Protein AF-A0A2V9YV88-F1 (afdb_monomer_lite)

Sequence (167 aa):
MDWVEYAWEESGPSLATRAGRETFAQHVEKISSLPFVDVLYIRCDWRNVQSRPRQLDLDPVWQLTLDAAKRKGLRVAFRIQLSNTSFQPEQVALPEFLRDRVPLVKIGKIPGKEPGEYREPRYDHPEFQKAFAELTDLLAARFEGAPLIEWMDLMQYGFWGEGHTSN

Radius of gyration: 16.4 Å; chains: 1; bounding box: 38×37×44 Å

Structure (mmCIF, N/CA/C/O backbone):
data_AF-A0A2V9YV88-F1
#
_entry.id   AF-A0A2V9YV88-F1
#
loop_
_atom_site.group_PDB
_atom_site.id
_atom_site.type_symbol
_atom_site.label_atom_id
_atom_site.label_alt_id
_atom_site.label_comp_id
_atom_site.label_asym_id
_atom_site.label_entity_id
_atom_site.label_seq_id
_atom_site.pdbx_PDB_ins_code
_atom_site.Cartn_x
_atom_site.Cartn_y
_atom_site.Cartn_z
_atom_site.occupancy
_atom_site.B_iso_or_equiv
_atom_site.auth_seq_id
_atom_site.auth_comp_id
_atom_site.auth_asym_id
_atom_site.auth_atom_id
_atom_site.pdbx_PDB_model_num
ATOM 1 N N . MET A 1 1 ? -23.404 4.544 4.747 1.00 69.12 1 MET A N 1
ATOM 2 C CA . MET A 1 1 ? -22.362 5.315 4.047 1.00 69.12 1 MET A CA 1
ATOM 3 C C . MET A 1 1 ? -21.246 5.374 5.043 1.00 69.12 1 MET A C 1
A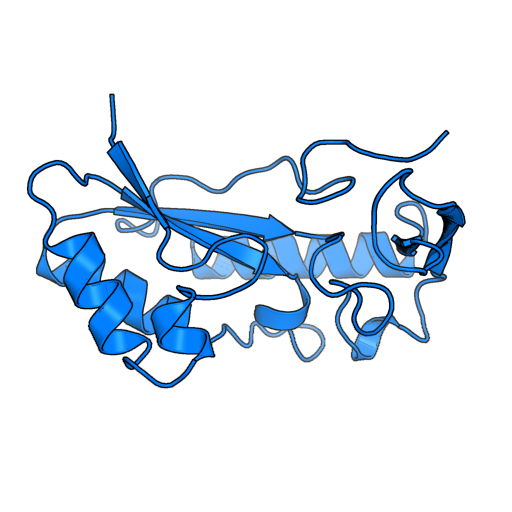TOM 5 O O . MET A 1 1 ? -21.461 5.975 6.087 1.00 69.12 1 MET A O 1
ATOM 9 N N . ASP A 1 2 ? -20.165 4.668 4.754 1.00 85.19 2 ASP A N 1
ATOM 10 C CA . ASP A 1 2 ? -19.067 4.515 5.697 1.00 85.19 2 ASP A CA 1
ATOM 11 C C . ASP A 1 2 ? -18.086 5.661 5.487 1.00 85.19 2 ASP A C 1
ATOM 13 O O . ASP A 1 2 ? -17.781 6.028 4.346 1.00 85.19 2 ASP A O 1
ATOM 17 N N . TRP A 1 3 ? -17.606 6.243 6.577 1.00 94.12 3 TRP A N 1
ATOM 18 C CA . TRP A 1 3 ? -16.573 7.266 6.522 1.00 94.12 3 TRP A CA 1
ATOM 19 C C . TRP A 1 3 ? -15.197 6.624 6.625 1.00 94.12 3 TRP A C 1
ATOM 21 O O . TRP A 1 3 ? -14.896 5.864 7.552 1.00 94.12 3 TRP A O 1
ATOM 31 N N . VAL A 1 4 ? -14.358 6.963 5.652 1.00 96.62 4 VAL A N 1
ATOM 32 C CA . VAL A 1 4 ? -13.042 6.364 5.456 1.00 96.62 4 VAL A CA 1
ATOM 33 C C . VAL A 1 4 ? -11.959 7.359 5.842 1.00 96.62 4 VAL A C 1
ATOM 35 O O . VAL A 1 4 ? -11.927 8.464 5.307 1.00 96.62 4 VAL A O 1
ATOM 38 N N . GLU A 1 5 ? -11.036 6.943 6.708 1.00 96.38 5 GLU A N 1
ATOM 39 C CA . GLU A 1 5 ? -9.854 7.734 7.062 1.00 96.38 5 GLU A CA 1
ATOM 40 C C . GLU A 1 5 ? -8.553 6.990 6.785 1.00 96.38 5 GLU A C 1
ATOM 42 O O . GLU A 1 5 ? -8.437 5.778 6.970 1.00 96.38 5 GLU A O 1
ATOM 47 N N . TYR A 1 6 ? -7.540 7.736 6.350 1.00 95.38 6 TYR A N 1
ATOM 48 C CA . TYR A 1 6 ? -6.289 7.167 5.857 1.00 95.38 6 TYR A CA 1
ATOM 49 C C . TYR A 1 6 ? -5.287 6.939 6.991 1.00 95.38 6 TYR A C 1
ATOM 51 O O . TYR A 1 6 ? -4.660 7.872 7.507 1.00 95.38 6 TYR A O 1
ATOM 59 N N . ALA A 1 7 ? -5.058 5.668 7.323 1.00 95.69 7 ALA A N 1
ATOM 60 C CA . ALA A 1 7 ? -3.900 5.259 8.117 1.00 95.69 7 ALA A CA 1
ATOM 61 C C . ALA A 1 7 ? -2.597 5.463 7.336 1.00 95.69 7 ALA A C 1
ATOM 63 O O . ALA A 1 7 ? -1.570 5.824 7.914 1.00 95.69 7 ALA A O 1
ATOM 64 N N . TRP A 1 8 ? -2.667 5.286 6.016 1.00 95.25 8 TRP A N 1
ATOM 65 C CA . TRP A 1 8 ? -1.583 5.517 5.071 1.00 95.25 8 TRP A CA 1
ATOM 66 C C . TRP A 1 8 ? -2.178 5.901 3.711 1.00 95.25 8 TRP A C 1
ATOM 68 O O . TRP A 1 8 ? -3.027 5.178 3.191 1.00 95.25 8 TRP A O 1
ATOM 78 N N . GLU A 1 9 ? -1.733 7.017 3.133 1.00 92.38 9 GLU A N 1
ATOM 79 C CA . GLU A 1 9 ? -2.172 7.504 1.815 1.00 92.38 9 GLU A CA 1
ATOM 80 C C . GLU A 1 9 ? -1.088 7.315 0.735 1.00 92.38 9 GLU A C 1
ATOM 82 O O . GLU A 1 9 ? 0.011 6.858 1.032 1.00 92.38 9 GLU A O 1
ATOM 87 N N . GLU A 1 10 ? -1.368 7.653 -0.527 1.00 86.94 10 GLU A N 1
ATOM 88 C CA . GLU A 1 10 ? -0.459 7.394 -1.657 1.00 86.94 10 GLU A CA 1
ATOM 89 C C . GLU A 1 10 ? 0.998 7.837 -1.449 1.00 86.94 10 GLU A C 1
ATOM 91 O O . GLU A 1 10 ? 1.906 7.220 -1.995 1.00 86.94 10 GLU A O 1
ATOM 96 N N . SER A 1 11 ? 1.248 8.876 -0.655 1.00 88.00 11 SER A N 1
ATOM 97 C CA . SER A 1 11 ? 2.594 9.398 -0.413 1.00 88.00 11 SER A CA 1
ATOM 98 C C . SER A 1 11 ? 3.188 8.970 0.932 1.00 88.00 11 SER A C 1
ATOM 100 O O . SER A 1 11 ? 4.258 9.460 1.303 1.00 88.00 11 SER A O 1
ATOM 102 N N . GLY A 1 12 ? 2.535 8.073 1.680 1.00 89.00 12 GLY A N 1
ATOM 103 C CA . GLY A 1 12 ? 3.009 7.613 2.986 1.00 89.00 12 GLY A CA 1
ATOM 104 C C . GLY A 1 12 ? 2.051 7.884 4.155 1.00 89.00 12 GLY A C 1
ATOM 105 O O . GLY A 1 12 ? 0.882 8.219 3.957 1.00 89.00 12 GLY A O 1
ATOM 106 N N . PRO A 1 13 ? 2.554 7.825 5.404 1.00 85.94 13 PRO A N 1
ATOM 107 C CA . PRO A 1 13 ? 1.808 8.245 6.599 1.00 85.94 13 PRO A CA 1
ATOM 108 C C . PRO A 1 13 ? 1.560 9.761 6.600 1.00 85.94 13 PRO A C 1
ATOM 110 O O . PRO A 1 13 ? 2.015 10.458 5.698 1.00 85.94 13 PRO A O 1
ATOM 113 N N . SER A 1 14 ? 0.918 10.315 7.628 1.00 88.94 14 SER A N 1
ATOM 114 C CA . SER A 1 14 ? 0.665 11.762 7.729 1.00 88.94 14 SER A CA 1
ATOM 115 C C . SER A 1 14 ? 1.929 12.626 7.541 1.00 88.94 14 SER A C 1
ATOM 117 O O . SER A 1 14 ? 3.053 12.221 7.858 1.00 88.94 14 SER A O 1
ATOM 119 N N . LEU A 1 15 ? 1.757 13.874 7.084 1.00 89.94 15 LEU A N 1
ATOM 120 C CA . LEU A 1 15 ? 2.859 14.846 7.000 1.00 89.94 15 LEU A CA 1
ATOM 121 C C . LEU A 1 15 ? 3.525 15.103 8.362 1.00 89.94 15 LEU A C 1
ATOM 123 O O . LEU A 1 15 ? 4.705 15.449 8.421 1.00 89.94 15 LEU A O 1
ATOM 127 N N . ALA A 1 16 ? 2.785 14.966 9.465 1.00 90.44 16 ALA A N 1
ATOM 128 C CA . ALA A 1 16 ? 3.352 15.086 10.802 1.00 90.44 16 ALA A CA 1
ATOM 129 C C . ALA A 1 16 ? 4.241 13.880 11.127 1.00 90.44 16 ALA A C 1
ATOM 131 O O . ALA A 1 16 ? 5.350 14.077 11.623 1.00 90.44 16 ALA A O 1
ATOM 132 N N . THR A 1 17 ? 3.819 12.669 10.755 1.00 90.69 17 THR A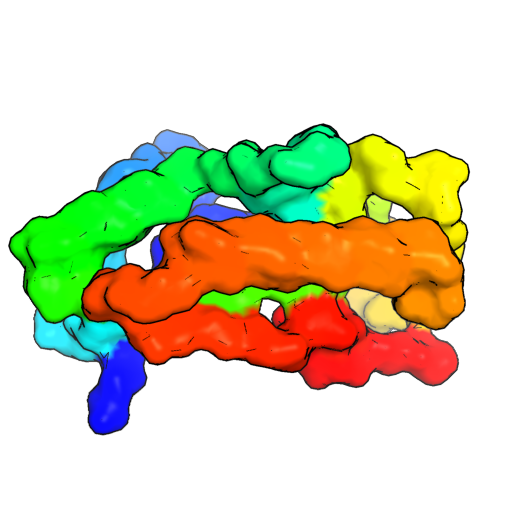 N 1
ATOM 133 C CA . THR A 1 17 ? 4.630 11.458 10.897 1.00 90.69 17 THR A CA 1
ATOM 134 C C . THR A 1 17 ? 5.908 11.522 10.065 1.00 90.69 17 THR A C 1
ATOM 136 O O . THR A 1 17 ? 6.990 11.262 10.582 1.00 90.69 17 THR A O 1
ATOM 139 N N . ARG A 1 18 ? 5.823 11.954 8.799 1.00 88.56 18 ARG A N 1
ATOM 140 C CA . ARG A 1 18 ? 7.009 12.112 7.929 1.00 88.56 18 ARG A CA 1
ATOM 141 C C . ARG A 1 18 ? 7.990 13.158 8.446 1.00 88.56 18 ARG A C 1
ATOM 143 O O . ARG A 1 18 ? 9.193 13.001 8.288 1.00 88.56 18 ARG A O 1
ATOM 150 N N . ALA A 1 19 ? 7.478 14.212 9.076 1.00 92.75 19 ALA A N 1
ATOM 151 C CA . ALA A 1 19 ? 8.289 15.248 9.708 1.00 92.75 19 ALA A CA 1
ATOM 152 C C . ALA A 1 19 ? 8.815 14.850 11.103 1.00 92.75 19 ALA A C 1
ATOM 154 O O . ALA A 1 19 ? 9.398 15.692 11.782 1.00 92.75 19 ALA A O 1
ATOM 155 N N . GLY A 1 20 ? 8.561 13.621 11.573 1.00 91.75 20 GLY A N 1
ATOM 156 C CA . GLY A 1 20 ? 8.961 13.155 12.906 1.00 91.75 20 GLY A CA 1
ATOM 157 C C . GLY A 1 20 ? 8.248 13.861 14.065 1.00 91.75 20 GLY A C 1
ATOM 158 O O . GLY A 1 20 ? 8.694 13.770 15.205 1.00 91.75 20 GLY A O 1
ATOM 159 N N . ARG A 1 21 ? 7.152 14.580 13.791 1.00 95.19 21 ARG A N 1
ATOM 160 C CA . ARG A 1 21 ? 6.368 15.310 14.803 1.00 95.19 21 ARG A CA 1
ATOM 161 C C . ARG A 1 21 ? 5.415 14.404 15.579 1.00 95.19 21 ARG A C 1
ATOM 163 O O . ARG A 1 21 ? 5.000 14.765 16.674 1.00 95.19 21 ARG A O 1
ATOM 170 N N . GLU A 1 22 ? 5.076 13.249 15.018 1.00 94.50 22 GLU A N 1
ATOM 171 C CA . GLU A 1 22 ? 4.337 12.181 15.689 1.00 94.50 2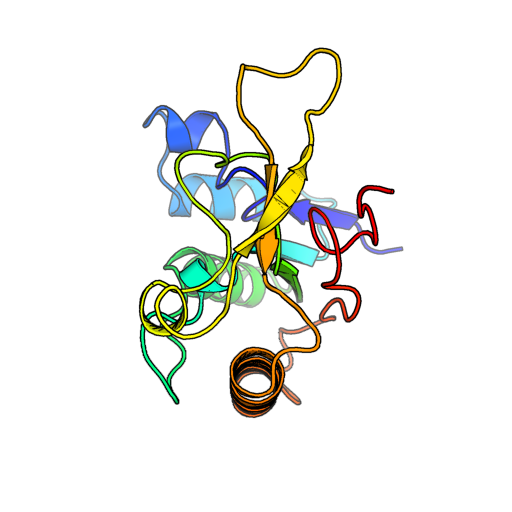2 GLU A CA 1
ATOM 172 C C . GLU A 1 22 ? 4.811 10.816 15.179 1.00 94.50 22 GLU A C 1
ATOM 174 O O . GLU A 1 22 ? 5.384 10.703 14.095 1.00 94.50 22 GLU A O 1
ATOM 179 N N . THR A 1 23 ? 4.573 9.764 15.952 1.00 94.31 23 THR A N 1
ATOM 180 C CA . THR A 1 23 ? 4.825 8.389 15.515 1.00 94.31 23 THR A CA 1
ATOM 181 C C . THR A 1 23 ? 3.671 7.871 14.657 1.00 94.31 23 THR A C 1
ATOM 183 O O . THR A 1 23 ? 2.550 8.377 14.713 1.00 94.31 23 THR A O 1
ATOM 186 N N . PHE A 1 24 ? 3.912 6.797 13.903 1.00 91.81 24 PHE A N 1
ATOM 187 C CA . PHE A 1 24 ? 2.853 6.078 13.183 1.00 91.81 24 PHE A CA 1
ATOM 188 C C . PHE A 1 24 ? 1.714 5.636 14.104 1.00 91.81 24 PHE A C 1
ATOM 190 O O . PHE A 1 24 ? 0.543 5.796 13.771 1.00 91.81 24 PHE A O 1
ATOM 197 N N . ALA A 1 25 ? 2.058 5.104 15.280 1.00 95.00 25 ALA A N 1
ATOM 198 C CA . ALA A 1 25 ? 1.072 4.655 16.253 1.00 95.00 25 ALA A CA 1
ATOM 199 C C . ALA A 1 25 ? 0.194 5.818 16.741 1.00 95.00 25 ALA A C 1
ATOM 201 O O . ALA A 1 25 ? -1.016 5.653 16.861 1.00 95.00 25 ALA A O 1
ATOM 202 N N . GLN A 1 26 ? 0.783 7.000 16.964 1.00 96.06 26 GLN A N 1
ATOM 203 C CA . GLN A 1 26 ? 0.036 8.205 17.337 1.00 96.06 26 GLN A CA 1
ATOM 204 C C . GLN A 1 26 ? -0.915 8.659 16.224 1.00 96.06 26 GLN A C 1
ATOM 206 O O . GLN A 1 26 ? -2.072 8.958 16.517 1.00 96.06 26 GLN A O 1
ATOM 211 N N . HIS A 1 27 ? -0.466 8.659 14.963 1.00 95.56 27 HIS A N 1
ATOM 212 C CA . HIS A 1 27 ? -1.322 8.992 13.818 1.00 95.56 27 HIS A CA 1
ATOM 213 C C . HIS A 1 27 ? -2.523 8.045 13.717 1.00 95.56 27 HIS A C 1
ATOM 215 O O . HIS A 1 27 ? -3.667 8.496 13.716 1.00 95.56 27 HIS A O 1
ATOM 221 N N . VAL A 1 28 ? -2.273 6.730 13.711 1.00 96.94 28 VAL A N 1
ATOM 222 C CA . VAL A 1 28 ? -3.326 5.703 13.621 1.00 96.94 28 VAL A CA 1
ATOM 223 C C . VAL A 1 28 ? -4.307 5.810 14.791 1.00 96.94 28 VAL A C 1
ATOM 225 O O . VAL A 1 28 ? -5.522 5.730 14.603 1.00 96.94 28 VAL A O 1
ATOM 228 N N . GLU A 1 29 ? -3.810 6.031 16.008 1.00 96.69 29 GLU A N 1
ATOM 229 C CA . GLU A 1 29 ? -4.657 6.203 17.189 1.00 96.69 29 GLU A CA 1
ATOM 230 C C . GLU A 1 29 ? -5.527 7.466 17.080 1.00 96.69 29 GLU A C 1
ATOM 232 O O . GLU A 1 29 ? -6.712 7.426 17.416 1.00 96.69 29 GLU A O 1
ATOM 237 N N . LYS A 1 30 ? -4.983 8.567 16.550 1.00 95.81 30 LYS A N 1
ATOM 238 C CA . LYS A 1 30 ? -5.708 9.825 16.351 1.00 95.81 30 LYS A CA 1
ATOM 239 C C . LYS A 1 30 ? -6.844 9.676 15.343 1.00 95.81 30 LYS A C 1
ATOM 241 O O . LYS A 1 30 ? -7.978 10.005 15.683 1.00 95.81 30 LYS A O 1
ATOM 246 N N . ILE A 1 31 ? -6.567 9.169 14.140 1.00 95.88 31 ILE A N 1
ATOM 247 C CA . ILE A 1 31 ? -7.598 9.028 13.095 1.00 95.88 31 ILE A CA 1
ATOM 248 C C . ILE A 1 31 ? -8.683 8.029 13.502 1.00 95.88 31 ILE A C 1
ATOM 250 O O . ILE A 1 31 ? -9.862 8.282 13.301 1.00 95.88 31 ILE A O 1
ATOM 254 N N . SER A 1 32 ? -8.308 6.938 14.172 1.00 96.88 32 SER A N 1
ATOM 255 C CA . SER A 1 32 ? -9.268 5.931 14.630 1.00 96.88 32 SER A CA 1
ATOM 256 C C . SER A 1 32 ? -10.099 6.394 15.828 1.00 96.88 32 SER A C 1
ATOM 258 O O . SER A 1 32 ? -11.042 5.717 16.211 1.00 96.88 32 SER A O 1
ATOM 260 N N . SER A 1 33 ? -9.747 7.520 16.461 1.00 97.00 33 SER A N 1
ATOM 261 C CA . SER A 1 33 ? -10.536 8.135 17.542 1.00 97.00 33 SER A CA 1
ATOM 262 C C . SER A 1 33 ? -11.559 9.151 17.039 1.00 97.00 33 SER A C 1
ATOM 264 O O . SER A 1 33 ? -12.303 9.709 17.845 1.00 97.00 33 SER A O 1
ATOM 266 N N . LEU A 1 34 ? -11.569 9.451 15.739 1.00 96.25 34 LEU A N 1
ATOM 267 C CA . LEU A 1 34 ? -12.522 10.394 15.173 1.00 96.25 34 LEU A CA 1
ATOM 268 C C . LEU A 1 34 ? -13.934 9.786 15.242 1.00 96.25 34 LEU A C 1
ATOM 270 O O . LEU A 1 34 ? -14.129 8.653 14.809 1.00 96.25 34 LEU A O 1
ATOM 274 N N . PRO A 1 35 ? -14.932 10.521 15.766 1.00 95.69 35 PRO A N 1
ATOM 275 C CA . PRO A 1 35 ? -16.242 9.960 16.113 1.00 95.69 35 PRO A CA 1
ATOM 276 C C . PRO A 1 35 ? -17.100 9.587 14.901 1.00 95.69 35 PRO A C 1
ATOM 278 O O . PRO A 1 35 ? -18.176 9.025 15.069 1.00 95.69 35 PRO A O 1
ATOM 281 N N . PHE A 1 36 ? -16.659 9.960 13.704 1.00 94.31 36 PHE A N 1
ATOM 282 C CA . PHE A 1 36 ? -17.361 9.699 12.459 1.00 94.31 36 PHE A CA 1
ATOM 283 C C . PHE A 1 36 ? -16.722 8.581 11.643 1.00 94.31 36 PHE A C 1
ATOM 285 O O . PHE A 1 36 ? -17.303 8.238 10.635 1.00 94.31 36 PHE A O 1
ATOM 292 N N . VAL A 1 37 ? -15.559 8.043 12.025 1.00 97.06 37 VAL A N 1
ATOM 293 C CA . VAL A 1 37 ? -14.835 7.051 11.215 1.00 97.06 37 VAL A CA 1
ATOM 294 C C . VAL A 1 37 ? -15.415 5.666 11.411 1.00 97.06 37 VAL A C 1
ATOM 296 O O . VAL A 1 37 ? -15.546 5.217 12.545 1.00 97.06 37 VAL A O 1
ATOM 299 N N . ASP A 1 38 ? -15.648 4.970 10.302 1.00 97.19 38 ASP A N 1
ATOM 300 C CA . ASP A 1 38 ? -16.097 3.577 10.283 1.00 97.19 38 ASP A CA 1
ATOM 301 C C . ASP A 1 38 ? -14.984 2.640 9.778 1.00 97.19 38 ASP A C 1
ATOM 303 O O . ASP A 1 38 ? -14.831 1.509 10.255 1.00 97.19 38 ASP A O 1
ATOM 307 N N . VAL A 1 39 ? -14.167 3.122 8.829 1.00 98.31 39 VAL A N 1
ATOM 308 C CA . VAL A 1 39 ? -13.142 2.323 8.144 1.00 98.31 39 VAL A CA 1
ATOM 309 C C . VAL A 1 39 ? -11.796 3.042 8.111 1.00 98.31 39 VAL A C 1
ATOM 311 O O . VAL A 1 39 ? -11.683 4.191 7.687 1.00 98.31 39 VAL A O 1
ATOM 314 N N . LEU A 1 40 ? -10.746 2.329 8.515 1.00 98.31 40 LEU A N 1
ATOM 315 C CA . LEU A 1 40 ? -9.362 2.756 8.340 1.00 98.31 40 LEU A CA 1
ATOM 316 C C . LEU A 1 40 ? -8.821 2.215 7.020 1.00 98.31 40 LEU A C 1
ATOM 318 O O . LEU A 1 40 ? -8.905 1.017 6.753 1.00 98.31 40 LEU A O 1
ATOM 322 N N . TYR A 1 41 ? -8.232 3.084 6.209 1.00 97.75 41 TYR A N 1
ATOM 323 C CA . TYR A 1 41 ? -7.771 2.728 4.877 1.00 97.75 41 TYR A CA 1
ATOM 324 C C . TYR A 1 41 ? -6.252 2.824 4.736 1.00 97.75 41 TYR A C 1
ATOM 326 O O . TYR A 1 41 ? -5.621 3.792 5.175 1.00 97.75 41 TYR A O 1
ATOM 334 N N . ILE A 1 42 ? -5.668 1.790 4.129 1.00 97.25 42 ILE A N 1
ATOM 335 C CA . ILE A 1 42 ? -4.242 1.705 3.804 1.00 97.25 42 ILE A CA 1
ATOM 336 C C . ILE A 1 42 ? -4.094 1.683 2.285 1.00 97.25 42 ILE A C 1
ATOM 338 O O . ILE A 1 42 ? -4.537 0.746 1.623 1.00 97.25 42 ILE A O 1
ATOM 342 N N . ARG A 1 43 ? -3.405 2.678 1.732 1.00 95.00 43 ARG A N 1
ATOM 343 C CA . ARG A 1 43 ? -3.001 2.696 0.325 1.00 95.00 43 ARG A CA 1
ATOM 344 C C . ARG A 1 43 ? -1.490 2.765 0.228 1.00 95.00 43 ARG A C 1
ATOM 346 O O . ARG A 1 43 ? -0.915 3.803 0.522 1.00 95.00 43 ARG A O 1
ATOM 353 N N . CYS A 1 44 ? -0.857 1.667 -0.161 1.00 94.50 44 CYS A N 1
ATOM 354 C CA . CYS A 1 44 ? 0.598 1.573 -0.210 1.00 94.50 44 CYS A CA 1
ATOM 355 C C . CYS A 1 44 ? 1.088 0.880 -1.480 1.00 94.50 44 CYS A C 1
ATOM 357 O O . CYS A 1 44 ? 0.324 0.228 -2.191 1.00 94.50 44 CYS A O 1
ATOM 359 N N . ASP A 1 45 ? 2.378 1.021 -1.766 1.00 95.94 45 ASP A N 1
ATOM 360 C CA . ASP A 1 45 ? 2.995 0.400 -2.930 1.00 95.94 45 ASP A CA 1
ATOM 361 C C . ASP A 1 45 ? 3.207 -1.105 -2.706 1.00 95.94 45 ASP A C 1
ATOM 363 O O . ASP A 1 45 ? 3.424 -1.560 -1.583 1.00 95.94 45 ASP A O 1
ATOM 367 N N . TRP A 1 46 ? 3.261 -1.887 -3.786 1.00 96.56 46 TRP A N 1
ATOM 368 C CA . TRP A 1 46 ? 3.573 -3.324 -3.725 1.00 96.56 46 TRP A CA 1
ATOM 369 C C . TRP A 1 46 ? 4.865 -3.629 -2.937 1.00 96.56 46 TRP A C 1
ATOM 371 O O . TRP A 1 46 ? 4.895 -4.498 -2.064 1.00 96.56 46 TRP A O 1
ATOM 381 N N . ARG A 1 47 ? 5.929 -2.851 -3.130 1.00 96.06 47 ARG A N 1
ATOM 382 C CA . ARG A 1 47 ? 7.171 -2.953 -2.336 1.00 96.06 47 ARG A CA 1
ATOM 383 C C . ARG A 1 47 ? 7.001 -2.802 -0.817 1.00 96.06 47 ARG A C 1
ATOM 385 O O . ARG A 1 47 ? 7.906 -3.195 -0.091 1.00 96.06 47 ARG A O 1
ATOM 392 N N . ASN A 1 48 ? 5.901 -2.217 -0.333 1.00 96.44 48 ASN A N 1
ATOM 393 C CA . ASN A 1 48 ? 5.613 -2.076 1.099 1.00 96.44 48 ASN A CA 1
ATOM 394 C C . ASN A 1 48 ? 4.942 -3.320 1.700 1.00 96.44 48 ASN A C 1
ATOM 396 O O . ASN A 1 48 ? 4.722 -3.366 2.909 1.00 96.44 48 ASN A O 1
ATOM 400 N N . VAL A 1 49 ? 4.575 -4.301 0.870 1.00 97.25 49 VAL A N 1
ATOM 401 C CA . VAL A 1 49 ? 3.892 -5.524 1.315 1.00 97.25 49 VAL A CA 1
ATOM 402 C C . VAL A 1 49 ? 4.612 -6.808 0.925 1.00 97.25 49 VAL A C 1
ATOM 404 O O . VAL A 1 49 ? 4.282 -7.865 1.456 1.00 97.25 49 VAL A O 1
ATOM 407 N N . GLN A 1 50 ? 5.594 -6.743 0.025 1.00 97.75 50 GLN A N 1
ATOM 408 C CA . GLN A 1 50 ? 6.344 -7.911 -0.429 1.00 97.75 50 GLN A CA 1
ATOM 409 C C . GLN A 1 50 ? 7.801 -7.537 -0.731 1.00 97.75 50 GLN A C 1
ATOM 411 O O . GLN A 1 50 ? 8.088 -6.926 -1.761 1.00 97.75 50 GLN A O 1
ATOM 416 N N . SER A 1 51 ? 8.737 -7.924 0.144 1.00 96.25 51 SER A N 1
ATOM 417 C CA . SER A 1 51 ? 10.173 -7.657 -0.062 1.00 96.25 51 SER A CA 1
ATOM 418 C C . SER A 1 51 ? 10.898 -8.795 -0.789 1.00 96.25 51 SER A C 1
ATOM 420 O O . SER A 1 51 ? 11.960 -8.590 -1.378 1.00 96.25 51 SER A O 1
ATOM 422 N N . ARG A 1 52 ? 10.303 -9.994 -0.788 1.00 96.56 52 ARG A N 1
ATOM 423 C CA . ARG A 1 52 ? 10.850 -11.218 -1.385 1.00 96.56 52 ARG A CA 1
ATOM 424 C C . ARG A 1 52 ? 9.748 -12.103 -1.984 1.00 96.56 52 ARG A C 1
ATOM 426 O O . ARG A 1 52 ? 8.596 -12.019 -1.556 1.00 96.56 52 ARG A O 1
ATOM 433 N N . PRO A 1 53 ? 10.087 -12.990 -2.939 1.00 96.75 53 PRO A N 1
ATOM 434 C CA . PRO A 1 53 ? 9.116 -13.909 -3.524 1.00 96.75 53 PRO A CA 1
ATOM 435 C C . PRO A 1 53 ? 8.430 -14.789 -2.473 1.00 96.75 53 PRO A C 1
ATOM 437 O O . PRO A 1 53 ? 9.079 -15.267 -1.539 1.00 96.75 53 PRO A O 1
ATOM 440 N N . ARG A 1 54 ? 7.147 -15.085 -2.698 1.00 97.06 54 ARG A N 1
ATOM 441 C CA . ARG A 1 54 ? 6.296 -16.031 -1.953 1.00 97.06 54 ARG A CA 1
ATOM 442 C C . ARG A 1 54 ? 6.001 -15.669 -0.497 1.00 97.06 54 ARG A C 1
ATOM 444 O O . ARG A 1 54 ? 5.522 -16.522 0.248 1.00 97.06 54 ARG A O 1
ATOM 451 N N . GLN A 1 55 ? 6.283 -14.442 -0.069 1.00 96.81 55 GLN A N 1
ATOM 452 C CA . GLN A 1 55 ? 6.052 -14.028 1.311 1.00 96.81 55 GLN A CA 1
ATOM 453 C C . GLN A 1 55 ? 5.623 -12.569 1.409 1.00 96.81 55 GLN A C 1
ATOM 455 O O . GLN A 1 55 ? 6.304 -11.695 0.885 1.00 96.81 55 GLN A O 1
ATOM 460 N N . LEU A 1 56 ? 4.532 -12.310 2.138 1.00 98.12 56 LEU A N 1
ATOM 461 C CA . LEU A 1 56 ? 4.202 -10.951 2.556 1.00 98.12 56 LEU A CA 1
ATOM 462 C C . LEU A 1 56 ? 5.156 -10.500 3.661 1.00 98.12 56 LEU A C 1
ATOM 464 O O . LEU A 1 56 ? 5.343 -11.200 4.657 1.00 98.12 56 LEU A O 1
ATOM 468 N N . ASP A 1 57 ? 5.680 -9.296 3.502 1.00 97.12 57 ASP A N 1
ATOM 469 C CA . ASP A 1 57 ? 6.408 -8.552 4.519 1.00 97.12 57 ASP A CA 1
ATOM 470 C C . ASP A 1 57 ? 5.688 -7.201 4.653 1.00 97.12 57 ASP A C 1
ATOM 472 O O . ASP A 1 57 ? 6.056 -6.212 4.023 1.00 97.12 57 ASP A O 1
ATOM 476 N N . LEU A 1 58 ? 4.572 -7.206 5.389 1.00 97.00 58 LEU A N 1
ATOM 477 C CA . LEU A 1 58 ? 3.699 -6.041 5.529 1.00 97.00 58 LEU A CA 1
ATOM 478 C C . LEU A 1 58 ? 4.378 -4.950 6.358 1.00 97.00 58 LEU A C 1
ATOM 480 O O . LEU A 1 58 ? 4.870 -5.219 7.456 1.00 97.00 58 LEU A O 1
ATOM 484 N N . ASP A 1 59 ? 4.336 -3.716 5.859 1.00 95.88 59 ASP A N 1
ATOM 485 C CA . ASP A 1 59 ? 4.766 -2.541 6.612 1.00 95.88 59 ASP A CA 1
ATOM 486 C C . ASP A 1 59 ? 4.100 -2.480 8.014 1.00 95.88 59 ASP A C 1
ATOM 488 O O . ASP A 1 59 ? 2.922 -2.841 8.153 1.00 95.88 59 ASP A O 1
ATOM 492 N N . PRO A 1 60 ? 4.805 -2.006 9.065 1.00 94.75 60 PRO A N 1
ATOM 493 C CA . PRO A 1 60 ? 4.255 -1.876 10.417 1.00 94.75 60 PRO A CA 1
ATOM 494 C C . PRO A 1 60 ? 2.882 -1.196 10.523 1.00 94.75 60 PRO A C 1
ATOM 496 O O . PRO A 1 60 ? 2.132 -1.498 11.458 1.00 94.75 60 PRO A O 1
ATOM 499 N N . VAL A 1 61 ? 2.513 -0.316 9.582 1.00 94.62 61 VAL A N 1
ATOM 500 C CA . VAL A 1 61 ? 1.187 0.317 9.566 1.00 94.62 61 VAL A CA 1
ATOM 501 C C . VAL A 1 61 ? 0.042 -0.694 9.559 1.00 94.62 61 VAL A C 1
ATOM 503 O O . VAL A 1 61 ? -0.998 -0.431 10.161 1.00 94.62 61 VAL A O 1
ATOM 506 N N . TRP A 1 62 ? 0.221 -1.862 8.938 1.00 97.12 62 TRP A N 1
ATOM 507 C CA . TRP A 1 62 ? -0.818 -2.885 8.838 1.00 97.12 62 TRP A CA 1
ATOM 508 C C . TRP A 1 62 ? -1.217 -3.406 10.211 1.00 97.12 62 TRP A C 1
ATOM 510 O O . TRP A 1 62 ? -2.398 -3.415 10.553 1.00 97.12 62 TRP A O 1
ATOM 520 N N . GLN A 1 63 ? -0.230 -3.786 11.025 1.00 97.19 63 GLN A N 1
ATOM 521 C CA . GLN A 1 63 ? -0.482 -4.292 12.370 1.00 97.19 63 GLN A CA 1
ATOM 522 C C . GLN A 1 63 ? -1.088 -3.200 13.259 1.00 97.19 63 GLN A C 1
ATOM 524 O O . GLN A 1 63 ? -2.098 -3.439 13.917 1.00 97.19 63 GLN A O 1
ATOM 529 N N . LEU A 1 64 ? -0.535 -1.981 13.212 1.00 97.56 64 LEU A N 1
ATOM 530 C CA . LEU A 1 64 ? -1.049 -0.840 13.977 1.00 97.56 64 LEU A CA 1
ATOM 531 C C . LEU A 1 64 ? -2.519 -0.543 13.651 1.00 97.56 64 LEU A C 1
ATOM 533 O O . LEU A 1 64 ? -3.322 -0.306 14.555 1.00 97.56 64 LEU A O 1
ATOM 537 N N . THR A 1 65 ? -2.870 -0.584 12.366 1.00 98.00 65 THR A N 1
ATOM 538 C CA . THR A 1 65 ? -4.221 -0.290 11.874 1.00 98.00 65 THR A CA 1
ATOM 539 C C . THR A 1 65 ? -5.201 -1.398 12.240 1.00 98.00 65 THR A C 1
ATOM 541 O O . THR A 1 65 ? -6.273 -1.105 12.765 1.00 98.00 65 THR A O 1
ATOM 544 N N . LEU A 1 66 ? -4.830 -2.668 12.040 1.00 98.25 66 LEU A N 1
ATOM 545 C CA . LEU A 1 66 ? -5.662 -3.815 12.416 1.00 98.25 66 LEU A CA 1
ATOM 546 C C . LEU A 1 66 ? -5.928 -3.851 13.926 1.00 98.25 66 LEU A C 1
ATOM 548 O O . LEU A 1 66 ? -7.058 -4.097 14.348 1.00 98.25 66 LEU A O 1
ATOM 552 N N . ASP A 1 67 ? -4.914 -3.559 14.743 1.00 98.19 67 ASP A N 1
ATOM 553 C CA . ASP A 1 67 ? -5.066 -3.519 16.196 1.00 98.19 67 ASP A CA 1
ATOM 554 C C . ASP A 1 67 ? -5.959 -2.359 16.644 1.00 98.19 67 ASP A C 1
ATOM 556 O O . ASP A 1 67 ? -6.800 -2.541 17.527 1.00 98.19 67 ASP A O 1
ATOM 560 N N . ALA A 1 68 ? -5.805 -1.171 16.051 1.00 98.00 68 ALA A N 1
ATOM 561 C CA . ALA A 1 68 ? -6.668 -0.028 16.339 1.00 98.00 68 ALA A CA 1
ATOM 562 C C . ALA A 1 68 ? -8.122 -0.304 15.935 1.00 98.00 68 ALA A C 1
ATOM 564 O O . ALA A 1 68 ? -9.029 -0.089 16.741 1.00 98.00 68 ALA A O 1
ATOM 565 N N . ALA A 1 69 ? -8.333 -0.856 14.737 1.00 98.19 69 ALA A N 1
ATOM 566 C CA . ALA A 1 69 ? -9.654 -1.219 14.246 1.00 98.19 69 ALA A CA 1
ATOM 567 C C . ALA A 1 69 ? -10.337 -2.230 15.173 1.00 98.19 69 ALA A C 1
ATOM 569 O O . ALA A 1 69 ? -11.450 -1.996 15.642 1.00 98.19 69 ALA A O 1
ATOM 570 N N . LYS A 1 70 ? -9.616 -3.289 15.562 1.00 98.19 70 LYS A N 1
ATOM 571 C CA . LYS A 1 70 ? -10.112 -4.290 16.510 1.00 98.19 70 LYS A CA 1
ATOM 572 C C . LYS A 1 70 ? -10.498 -3.688 17.862 1.00 98.19 70 LYS A C 1
ATOM 574 O O . LYS A 1 70 ? -11.547 -4.037 18.395 1.00 98.19 70 LYS A O 1
ATOM 579 N N . ARG A 1 71 ? -9.663 -2.812 18.437 1.00 97.75 71 ARG A N 1
ATOM 580 C CA . ARG A 1 71 ? -9.942 -2.186 19.744 1.00 97.75 71 ARG A CA 1
ATOM 581 C C . ARG A 1 71 ? -11.175 -1.286 19.716 1.00 97.75 71 ARG A C 1
ATOM 583 O O . ARG A 1 71 ? -11.840 -1.164 20.739 1.00 97.75 71 ARG A O 1
ATOM 590 N N . LYS A 1 72 ? -11.443 -0.642 18.580 1.00 97.31 72 LYS A N 1
ATOM 591 C CA . LYS A 1 72 ? -12.469 0.402 18.452 1.00 97.31 72 LYS A CA 1
ATOM 592 C C . LYS A 1 72 ? -13.723 -0.042 17.706 1.00 97.31 72 LYS A C 1
ATOM 594 O O . LYS A 1 72 ? -14.635 0.756 17.543 1.00 97.31 72 LYS A O 1
ATOM 599 N N . GLY A 1 73 ? -13.781 -1.304 17.282 1.00 97.06 73 GLY A N 1
ATOM 600 C CA . GLY A 1 73 ? -14.906 -1.825 16.506 1.00 97.06 73 GLY A CA 1
ATOM 601 C C . GLY A 1 73 ? -14.997 -1.233 15.098 1.00 97.06 73 GLY A C 1
ATOM 602 O O . GLY A 1 73 ? -16.084 -1.206 14.535 1.00 97.06 73 GLY A O 1
ATOM 603 N N . LEU A 1 74 ? -13.876 -0.761 14.546 1.00 98.12 74 LEU A N 1
ATOM 604 C CA . LEU A 1 74 ? -13.784 -0.281 13.166 1.00 98.12 74 LEU A CA 1
ATOM 605 C C . LEU A 1 74 ? -13.390 -1.425 12.233 1.00 98.12 74 LEU A C 1
ATOM 607 O O . LEU A 1 74 ? -12.979 -2.505 12.673 1.00 98.12 74 LEU A O 1
ATOM 611 N N . ARG A 1 75 ? -13.446 -1.156 10.931 1.00 98.31 75 ARG A N 1
ATOM 612 C CA . ARG A 1 75 ? -12.977 -2.085 9.897 1.00 98.31 75 ARG A CA 1
ATOM 613 C C . ARG A 1 75 ? -11.779 -1.509 9.151 1.00 98.31 75 ARG A C 1
ATOM 615 O O . ARG A 1 75 ? -11.424 -0.343 9.322 1.00 98.31 75 ARG A O 1
ATOM 622 N N . VAL A 1 76 ? -11.112 -2.347 8.368 1.00 98.44 76 VAL A N 1
ATOM 623 C CA . VAL A 1 76 ? -9.936 -1.980 7.580 1.00 98.44 76 VAL A CA 1
ATOM 624 C C . VAL A 1 76 ? -10.195 -2.282 6.119 1.00 98.44 76 VAL A C 1
ATOM 626 O O . VAL A 1 76 ? -10.640 -3.373 5.774 1.00 98.44 76 VAL A O 1
ATOM 629 N N . ALA A 1 77 ? -9.864 -1.334 5.259 1.00 97.75 77 ALA A N 1
ATOM 630 C CA . ALA A 1 77 ? -9.837 -1.541 3.825 1.00 97.75 77 ALA A CA 1
ATOM 631 C C . ALA A 1 77 ? -8.481 -1.136 3.252 1.00 97.75 77 ALA A C 1
ATOM 633 O O . ALA A 1 77 ? -7.719 -0.403 3.889 1.00 97.75 77 ALA A O 1
ATOM 634 N N . PHE A 1 78 ? -8.138 -1.637 2.068 1.00 96.94 78 PHE A N 1
ATOM 635 C CA . PHE A 1 78 ? -6.826 -1.340 1.504 1.00 96.94 78 PHE A CA 1
ATOM 636 C C . PHE A 1 78 ? -6.746 -1.410 -0.019 1.00 96.94 78 PHE A C 1
ATOM 638 O O . PHE A 1 78 ? -7.551 -2.059 -0.690 1.00 96.94 78 PHE A O 1
ATOM 645 N N . ARG A 1 79 ? -5.696 -0.778 -0.550 1.00 95.69 79 ARG A N 1
ATOM 646 C CA . ARG A 1 79 ? -5.247 -0.884 -1.939 1.00 95.69 79 ARG A CA 1
ATOM 647 C C . ARG A 1 79 ? -3.741 -1.058 -2.000 1.00 95.69 79 ARG A C 1
ATOM 649 O O . ARG A 1 79 ? -2.999 -0.314 -1.359 1.00 95.69 79 ARG A O 1
ATOM 656 N N . ILE A 1 80 ? -3.308 -1.988 -2.846 1.00 95.81 80 ILE A N 1
ATOM 657 C CA . ILE A 1 80 ? -1.907 -2.120 -3.236 1.00 95.81 80 ILE A CA 1
ATOM 658 C C . ILE A 1 80 ? -1.706 -1.444 -4.590 1.00 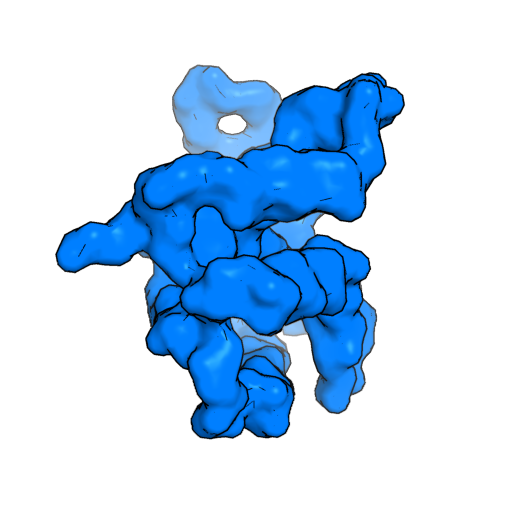95.81 80 ILE A C 1
ATOM 660 O O . ILE A 1 80 ? -2.389 -1.760 -5.560 1.00 95.81 80 ILE A O 1
ATOM 664 N N . GLN A 1 81 ? -0.787 -0.490 -4.650 1.00 94.75 81 GLN A N 1
ATOM 665 C CA . GLN A 1 81 ? -0.487 0.289 -5.845 1.00 94.75 81 GLN A CA 1
ATOM 666 C C . GLN A 1 81 ? 0.641 -0.389 -6.631 1.00 94.75 81 GLN A C 1
ATOM 668 O O . GLN A 1 81 ? 1.690 -0.721 -6.073 1.00 94.75 81 GLN A O 1
ATOM 673 N N . LEU A 1 82 ? 0.442 -0.571 -7.941 1.00 94.06 82 LEU A N 1
ATOM 674 C CA . LEU A 1 82 ? 1.468 -1.110 -8.852 1.00 94.06 82 LEU A CA 1
ATOM 675 C C . LEU A 1 82 ? 2.314 0.004 -9.485 1.00 94.06 82 LEU A C 1
ATOM 677 O O . LEU A 1 82 ? 3.392 -0.256 -10.021 1.00 94.06 82 LEU A O 1
ATOM 681 N N . SER A 1 83 ? 1.841 1.248 -9.389 1.00 91.69 83 SER A N 1
ATOM 682 C CA . SER A 1 83 ? 2.477 2.456 -9.906 1.00 91.69 83 SER A CA 1
ATOM 683 C C . SER A 1 83 ? 2.075 3.654 -9.043 1.00 91.69 83 SER A C 1
ATOM 685 O O . SER A 1 83 ? 0.941 3.744 -8.571 1.00 91.69 83 SER A O 1
ATOM 687 N N . ASN A 1 84 ? 3.007 4.574 -8.804 1.00 90.69 84 ASN A N 1
ATOM 688 C CA . ASN A 1 84 ? 2.818 5.709 -7.900 1.00 90.69 84 ASN A CA 1
ATOM 689 C C . ASN A 1 84 ? 3.685 6.888 -8.354 1.00 90.69 84 ASN A C 1
ATOM 691 O O . ASN A 1 84 ? 4.850 6.690 -8.703 1.00 90.69 84 ASN A O 1
ATOM 695 N N . THR A 1 85 ? 3.128 8.102 -8.365 1.00 88.75 85 THR A N 1
ATOM 696 C CA . THR A 1 85 ? 3.875 9.307 -8.767 1.00 88.75 85 THR A CA 1
ATOM 697 C C . THR A 1 85 ? 4.618 9.972 -7.614 1.00 88.75 85 THR A C 1
ATOM 699 O O . THR A 1 85 ? 5.546 10.731 -7.871 1.00 88.75 85 THR A O 1
ATOM 702 N N . SER A 1 86 ? 4.242 9.699 -6.363 1.00 89.12 86 SER A N 1
ATOM 703 C CA . SER A 1 86 ? 4.719 10.435 -5.185 1.00 89.12 86 SER A CA 1
ATOM 704 C C . SER A 1 86 ? 6.174 10.161 -4.824 1.00 89.12 86 SER A C 1
ATOM 706 O O . SER A 1 86 ? 6.800 10.969 -4.145 1.00 89.12 86 SER A O 1
ATOM 708 N N . PHE A 1 87 ? 6.712 9.030 -5.277 1.00 89.31 87 PHE A N 1
ATOM 709 C CA . PHE A 1 87 ? 8.082 8.601 -4.990 1.00 89.31 87 PHE A CA 1
ATOM 710 C C . PHE A 1 87 ? 8.949 8.477 -6.246 1.00 89.31 87 PHE A C 1
ATOM 712 O O . PHE A 1 87 ? 10.114 8.095 -6.151 1.00 89.31 87 PHE A O 1
ATOM 719 N N . GLN A 1 88 ? 8.381 8.747 -7.422 1.00 89.88 88 GLN A N 1
ATOM 720 C CA . GLN A 1 88 ? 9.116 8.700 -8.677 1.00 89.88 88 GLN A CA 1
ATOM 721 C C . GLN A 1 88 ? 9.804 10.040 -8.964 1.00 89.88 88 GLN A C 1
ATOM 723 O O . GLN A 1 88 ? 9.205 11.084 -8.702 1.00 89.88 88 GLN A O 1
ATOM 728 N N . PRO A 1 89 ? 10.992 10.013 -9.603 1.00 86.19 89 PRO A N 1
ATOM 729 C CA . PRO A 1 89 ? 11.639 8.854 -10.236 1.00 86.19 89 PRO A CA 1
ATOM 730 C C . PRO A 1 89 ? 12.501 7.977 -9.313 1.00 86.19 89 PRO A C 1
ATOM 732 O O . PRO A 1 89 ? 12.935 6.911 -9.754 1.00 86.19 89 PRO A O 1
ATOM 735 N N . GLU A 1 90 ? 12.765 8.388 -8.075 1.00 88.38 90 GLU A N 1
ATOM 736 C CA . GLU A 1 90 ? 13.720 7.742 -7.161 1.00 88.38 90 GLU A CA 1
ATOM 737 C C . GLU A 1 90 ? 13.315 6.305 -6.829 1.00 88.38 90 GLU A C 1
ATOM 739 O O . GLU A 1 90 ? 14.154 5.430 -6.608 1.00 88.38 90 GLU A O 1
ATOM 744 N N . GLN A 1 91 ? 12.010 6.068 -6.777 1.00 90.94 91 GLN A N 1
ATOM 745 C CA . GLN A 1 91 ? 11.419 4.888 -6.193 1.00 90.94 91 GLN A CA 1
ATOM 746 C C . GLN A 1 91 ? 10.142 4.508 -6.957 1.00 90.94 91 GLN A C 1
ATOM 748 O O . GLN A 1 91 ? 9.175 5.263 -7.016 1.00 90.94 91 GLN A O 1
ATOM 753 N N . VAL A 1 92 ? 10.138 3.311 -7.548 1.00 93.50 92 VAL A N 1
ATOM 754 C CA . VAL A 1 92 ? 8.948 2.718 -8.183 1.00 93.50 92 VAL A CA 1
ATOM 755 C C . VAL A 1 92 ? 8.236 1.790 -7.209 1.00 93.50 92 VAL A C 1
ATOM 757 O O . VAL A 1 92 ? 8.892 1.177 -6.366 1.00 93.50 92 VAL A O 1
ATOM 760 N N . ALA A 1 93 ? 6.919 1.643 -7.366 1.00 95.12 93 ALA A N 1
ATOM 761 C CA . ALA A 1 93 ? 6.090 0.798 -6.508 1.00 95.12 93 ALA A CA 1
ATOM 762 C C . ALA A 1 93 ? 6.454 -0.699 -6.579 1.00 95.12 93 ALA A C 1
ATOM 764 O O . ALA A 1 93 ? 6.214 -1.439 -5.626 1.00 95.12 93 ALA A O 1
ATOM 765 N N . LEU A 1 94 ? 7.077 -1.132 -7.681 1.00 96.31 94 LEU A N 1
ATOM 766 C CA . LEU A 1 94 ? 7.527 -2.504 -7.895 1.00 96.31 94 LEU A CA 1
ATOM 767 C C . LEU A 1 94 ? 8.604 -2.926 -6.860 1.00 96.31 94 LEU A C 1
ATOM 769 O O . LEU A 1 94 ? 9.600 -2.200 -6.686 1.00 96.31 94 LEU A O 1
ATOM 773 N N . PRO A 1 95 ? 8.455 -4.102 -6.212 1.00 96.69 95 PRO A N 1
ATOM 774 C CA . PRO A 1 95 ? 9.461 -4.678 -5.324 1.00 96.69 95 PRO A CA 1
ATOM 775 C C . PRO A 1 95 ? 10.835 -4.824 -5.972 1.00 96.69 95 PRO A C 1
ATOM 777 O O . PRO A 1 95 ? 10.951 -5.126 -7.160 1.00 96.69 95 PRO A O 1
ATOM 780 N N . GLU A 1 96 ? 11.891 -4.669 -5.173 1.00 95.12 96 GLU A N 1
ATOM 781 C CA . GLU A 1 96 ? 13.275 -4.705 -5.655 1.00 95.12 96 GLU A CA 1
ATOM 782 C C . GLU A 1 96 ? 13.627 -6.023 -6.357 1.00 95.12 96 GLU A C 1
ATOM 784 O O . GLU A 1 96 ? 14.206 -5.997 -7.440 1.00 95.12 96 GLU A O 1
ATOM 789 N N . PHE A 1 97 ? 13.168 -7.161 -5.825 1.00 95.44 97 PHE A N 1
ATOM 790 C CA . PHE A 1 97 ? 13.439 -8.486 -6.397 1.00 95.44 97 PHE A CA 1
ATOM 791 C C . PHE A 1 97 ? 12.851 -8.710 -7.807 1.00 95.44 97 PHE A C 1
ATOM 793 O O . PHE A 1 97 ? 13.197 -9.696 -8.462 1.00 95.44 97 PHE A O 1
ATOM 800 N N . LEU A 1 98 ? 11.964 -7.821 -8.273 1.00 96.56 98 LEU A N 1
ATOM 801 C CA . LEU A 1 98 ? 11.368 -7.857 -9.612 1.00 96.56 98 LEU A CA 1
ATOM 802 C C . LEU A 1 98 ? 11.984 -6.841 -10.578 1.00 96.56 98 LEU A C 1
ATOM 804 O O . LEU A 1 98 ? 11.770 -6.972 -11.782 1.00 96.56 98 LEU A O 1
ATOM 808 N N . ARG A 1 99 ? 12.745 -5.848 -10.100 1.00 91.31 99 ARG A N 1
ATOM 809 C CA . ARG A 1 99 ? 13.221 -4.728 -10.938 1.00 91.31 99 ARG A CA 1
ATOM 810 C C . ARG A 1 99 ? 14.144 -5.171 -12.071 1.00 91.31 99 ARG A C 1
ATOM 812 O O . ARG A 1 99 ? 14.061 -4.613 -13.157 1.00 91.31 99 ARG A O 1
ATOM 819 N N . ASP A 1 100 ? 14.942 -6.210 -11.843 1.00 92.00 100 ASP A N 1
ATOM 820 C CA . ASP A 1 100 ? 15.838 -6.769 -12.866 1.00 92.00 100 ASP A CA 1
ATOM 821 C C . ASP A 1 100 ? 15.142 -7.781 -13.795 1.00 92.00 100 ASP A C 1
ATOM 823 O O . ASP A 1 100 ? 15.736 -8.255 -14.761 1.00 92.00 100 ASP A O 1
ATOM 827 N N . ARG A 1 101 ? 13.885 -8.146 -13.504 1.00 96.19 101 ARG A N 1
ATOM 828 C CA . ARG A 1 101 ? 13.126 -9.185 -14.227 1.00 96.19 101 ARG A CA 1
ATOM 829 C C . ARG A 1 101 ? 11.932 -8.642 -14.996 1.00 96.19 101 ARG A C 1
ATOM 831 O O . ARG A 1 101 ? 11.468 -9.283 -15.935 1.00 96.19 101 ARG A O 1
ATOM 838 N N . VAL A 1 102 ? 11.415 -7.490 -14.583 1.00 97.31 102 VAL A N 1
ATOM 839 C CA . VAL A 1 102 ? 10.279 -6.820 -15.207 1.00 97.31 102 VAL A CA 1
ATOM 840 C C . VAL A 1 102 ? 10.768 -5.499 -15.792 1.00 97.31 102 VAL A C 1
ATOM 842 O O . VAL A 1 102 ? 11.147 -4.605 -15.034 1.00 97.31 102 VAL A O 1
ATOM 845 N N . PRO A 1 103 ? 10.736 -5.335 -17.125 1.00 96.44 103 PRO A N 1
ATOM 846 C CA . PRO A 1 103 ? 11.091 -4.070 -17.749 1.00 96.44 103 PRO A CA 1
ATOM 847 C C . PRO A 1 103 ? 10.225 -2.921 -17.226 1.00 96.44 103 PRO A C 1
ATOM 849 O O . PRO A 1 103 ? 9.007 -3.057 -17.100 1.00 96.44 103 PRO A O 1
ATOM 852 N N . LEU A 1 104 ? 10.850 -1.771 -16.977 1.00 94.06 104 LEU A N 1
ATOM 853 C CA . LEU A 1 104 ? 10.145 -0.520 -16.718 1.00 94.06 104 LEU A CA 1
ATOM 854 C C . LEU A 1 104 ? 10.016 0.271 -18.022 1.00 94.06 104 LEU A C 1
ATOM 856 O O . LEU A 1 104 ? 11.010 0.547 -18.695 1.00 94.06 104 LEU A O 1
ATOM 860 N N . VAL A 1 105 ? 8.792 0.651 -18.367 1.00 92.31 105 VAL A N 1
ATOM 861 C CA . VAL A 1 105 ? 8.467 1.438 -19.556 1.00 92.31 105 VAL A CA 1
ATOM 862 C C . VAL A 1 105 ? 8.362 2.899 -19.161 1.00 92.31 105 VAL A C 1
ATOM 864 O O . VAL A 1 105 ? 7.689 3.236 -18.193 1.00 92.31 105 VAL A O 1
ATOM 867 N N . LYS A 1 106 ? 9.027 3.772 -19.915 1.00 91.12 106 LYS A N 1
ATOM 868 C CA . LYS A 1 106 ? 8.895 5.223 -19.773 1.00 91.12 106 LYS A CA 1
ATOM 869 C C . LYS A 1 106 ? 7.538 5.660 -20.313 1.00 91.12 106 LYS A C 1
ATOM 871 O O . LYS A 1 106 ? 7.198 5.322 -21.441 1.00 91.12 106 LYS A O 1
ATOM 876 N N . ILE A 1 107 ? 6.817 6.437 -19.520 1.00 88.25 107 ILE A N 1
ATOM 877 C CA . ILE A 1 107 ? 5.473 6.942 -19.825 1.00 88.25 107 ILE A CA 1
ATOM 878 C C . ILE A 1 107 ? 5.443 8.482 -19.882 1.00 88.25 107 ILE A C 1
ATOM 880 O O . ILE A 1 107 ? 4.412 9.130 -19.738 1.00 88.25 107 ILE A O 1
ATOM 884 N N . GLY A 1 108 ? 6.611 9.096 -20.087 1.00 84.94 108 GLY A N 1
ATOM 885 C CA . GLY A 1 108 ? 6.748 10.536 -20.271 1.00 84.94 108 GLY A CA 1
ATOM 886 C C . GLY A 1 108 ? 6.752 11.340 -18.970 1.00 84.94 108 GLY A C 1
ATOM 887 O O . GLY A 1 108 ? 7.128 10.858 -17.902 1.00 84.94 108 GLY A O 1
ATOM 888 N N . LYS A 1 109 ? 6.403 12.622 -19.083 1.00 84.62 109 LYS A N 1
ATOM 889 C CA . LYS A 1 109 ? 6.434 13.605 -17.990 1.00 84.62 109 LYS A CA 1
ATOM 890 C C . LYS A 1 109 ? 5.023 14.100 -17.702 1.00 84.62 109 LYS A C 1
ATOM 892 O O . LYS A 1 109 ? 4.237 14.275 -18.628 1.00 84.62 109 LYS A O 1
ATOM 897 N N . ILE A 1 110 ? 4.738 14.408 -16.441 1.00 79.44 110 ILE A N 1
ATOM 898 C CA . ILE A 1 110 ? 3.497 15.085 -16.051 1.00 79.44 110 ILE A CA 1
ATOM 899 C C . ILE A 1 110 ? 3.752 16.602 -16.070 1.00 79.44 110 ILE A C 1
ATOM 901 O O . ILE A 1 110 ? 4.648 17.064 -15.357 1.00 79.44 110 ILE A O 1
ATOM 905 N N . PRO A 1 111 ? 3.007 17.396 -16.865 1.00 75.94 111 PRO A N 1
ATOM 906 C CA . PRO A 1 111 ? 3.141 18.851 -16.862 1.00 75.94 111 PRO A CA 1
ATOM 907 C C . PRO A 1 111 ? 2.934 19.435 -15.459 1.00 75.94 111 PRO A C 1
ATOM 909 O O . PRO A 1 111 ? 1.959 19.111 -14.787 1.00 75.94 111 PRO A O 1
ATOM 912 N N . GLY A 1 112 ? 3.843 20.306 -15.017 1.00 73.19 112 GLY A N 1
ATOM 913 C CA . GLY A 1 112 ? 3.738 20.980 -13.717 1.00 73.19 112 GLY A CA 1
ATOM 914 C C . GLY A 1 112 ? 4.196 20.167 -12.498 1.00 73.19 112 GLY A C 1
ATOM 915 O O . GLY A 1 112 ? 4.045 20.660 -11.384 1.00 73.19 112 GLY A O 1
ATOM 916 N N . LYS A 1 113 ? 4.771 18.966 -12.674 1.00 72.25 113 LYS A N 1
ATOM 917 C CA . LYS A 1 113 ? 5.479 18.234 -11.604 1.00 72.25 113 LYS A CA 1
ATOM 918 C C . LYS A 1 113 ? 7.006 18.308 -11.763 1.00 72.25 113 LYS A C 1
ATOM 920 O O . LYS A 1 113 ? 7.505 18.568 -12.859 1.00 72.25 113 LYS A O 1
ATOM 925 N N . GLU A 1 114 ? 7.711 18.106 -10.641 1.00 60.84 114 GLU A N 1
ATOM 926 C CA . GLU A 1 114 ? 9.180 18.026 -10.519 1.00 60.84 114 GLU A CA 1
ATOM 927 C C . GLU A 1 114 ? 9.815 17.148 -11.622 1.00 60.84 114 GLU A C 1
ATOM 929 O O . GLU A 1 114 ? 9.165 16.242 -12.155 1.00 60.84 114 GLU A O 1
ATOM 934 N N . PRO A 1 115 ? 11.078 17.401 -12.011 1.00 54.03 115 PRO A N 1
ATOM 935 C CA . PRO A 1 115 ? 11.657 16.793 -13.198 1.00 54.03 115 PRO A CA 1
ATOM 936 C C . PRO A 1 115 ? 11.905 15.290 -13.006 1.00 54.03 115 PRO A C 1
ATOM 938 O O . PRO A 1 115 ? 12.834 14.870 -12.327 1.00 54.03 115 PRO A O 1
ATOM 941 N N . GLY A 1 116 ? 11.122 14.468 -13.701 1.00 65.88 116 GLY A N 1
ATOM 942 C CA . GLY A 1 116 ? 11.338 13.028 -13.805 1.00 65.88 116 GLY A CA 1
ATOM 943 C C . GLY A 1 116 ? 10.563 12.445 -14.981 1.00 65.88 116 GLY A C 1
ATOM 944 O O . GLY A 1 116 ? 9.464 12.896 -15.296 1.00 65.88 116 GLY A O 1
ATOM 945 N N . GLU A 1 117 ? 11.151 11.473 -15.675 1.00 83.50 117 GLU A N 1
ATOM 946 C CA . GLU A 1 117 ? 10.406 10.655 -16.632 1.00 83.50 117 GLU A CA 1
ATOM 947 C C . GLU A 1 117 ? 9.758 9.513 -15.855 1.00 83.50 117 GLU A C 1
ATOM 949 O O . GLU A 1 117 ? 10.454 8.657 -15.299 1.00 83.50 117 GLU A O 1
ATOM 954 N N . TYR A 1 118 ? 8.432 9.548 -15.771 1.00 88.81 118 TYR A N 1
ATOM 955 C CA . TYR A 1 118 ? 7.658 8.540 -15.071 1.00 88.81 118 TYR A CA 1
ATOM 956 C C . TYR A 1 118 ? 7.784 7.201 -15.777 1.00 88.81 118 TYR A C 1
ATOM 958 O O . TYR A 1 118 ? 7.940 7.113 -17.000 1.00 88.81 118 TYR A O 1
ATOM 966 N N . ARG A 1 119 ? 7.738 6.144 -14.976 1.00 91.25 119 ARG A N 1
ATOM 967 C CA . ARG A 1 119 ? 7.898 4.774 -15.426 1.00 91.25 119 ARG A CA 1
ATOM 968 C C . ARG A 1 119 ? 6.832 3.888 -14.814 1.00 91.25 119 ARG A C 1
ATOM 970 O O . ARG A 1 119 ? 6.451 4.069 -13.659 1.00 91.25 119 ARG A O 1
ATOM 977 N N . GLU A 1 120 ? 6.427 2.887 -15.577 1.00 92.44 120 GLU A N 1
ATOM 978 C CA . GLU A 1 120 ? 5.530 1.828 -15.127 1.00 92.44 120 GLU A CA 1
ATOM 979 C C . GLU A 1 120 ? 6.141 0.457 -15.394 1.00 92.44 120 GLU A C 1
ATOM 981 O O . GLU A 1 120 ? 6.921 0.309 -16.340 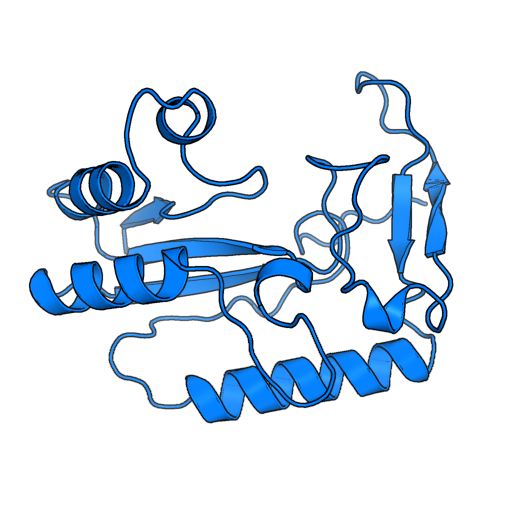1.00 92.44 120 GLU A O 1
ATOM 986 N N . PRO A 1 121 ? 5.811 -0.566 -14.590 1.00 93.88 121 PRO A N 1
ATOM 987 C CA . PRO A 1 121 ? 6.155 -1.930 -14.952 1.00 93.88 121 PRO A CA 1
ATOM 988 C C . PRO A 1 121 ? 5.478 -2.308 -16.269 1.00 93.88 121 PRO A C 1
ATOM 990 O O . PRO A 1 121 ? 4.345 -1.922 -16.552 1.00 93.88 121 PRO A O 1
ATOM 993 N N . ARG A 1 122 ? 6.163 -3.104 -17.085 1.00 94.75 122 ARG A N 1
ATOM 994 C CA . ARG A 1 122 ? 5.560 -3.700 -18.271 1.00 94.75 122 ARG A CA 1
ATOM 995 C C . ARG A 1 122 ? 4.543 -4.767 -17.835 1.00 94.75 122 ARG A C 1
ATOM 997 O O . ARG A 1 122 ? 4.905 -5.918 -17.618 1.00 94.75 122 ARG A O 1
ATOM 1004 N N . TYR A 1 123 ? 3.281 -4.366 -17.680 1.00 93.44 123 TYR A N 1
ATOM 1005 C CA . TYR A 1 123 ? 2.216 -5.188 -17.085 1.00 93.44 123 TYR A CA 1
ATOM 1006 C C . TYR A 1 123 ? 1.908 -6.501 -17.833 1.00 93.44 123 TYR A C 1
ATOM 1008 O O . TYR A 1 123 ? 1.459 -7.466 -17.221 1.00 93.44 123 TYR A O 1
ATOM 1016 N N . ASP A 1 124 ? 2.142 -6.564 -19.147 1.00 94.75 124 ASP A N 1
ATOM 1017 C CA . ASP A 1 124 ? 1.961 -7.776 -19.965 1.00 94.75 124 ASP A CA 1
ATOM 1018 C C . ASP A 1 124 ? 3.192 -8.705 -19.953 1.00 94.75 124 ASP A C 1
ATOM 1020 O O . ASP A 1 124 ? 3.177 -9.764 -20.580 1.00 94.75 124 ASP A O 1
ATOM 1024 N N . HIS A 1 125 ? 4.260 -8.343 -19.233 1.00 97.69 125 HIS A N 1
ATOM 1025 C CA . HIS A 1 125 ? 5.448 -9.177 -19.120 1.00 97.69 125 HIS A CA 1
ATOM 1026 C C . HIS A 1 125 ? 5.149 -10.436 -18.278 1.00 97.69 125 HIS A C 1
ATOM 1028 O O . HIS A 1 125 ? 4.613 -10.307 -17.173 1.00 97.69 125 HIS A O 1
ATOM 1034 N N . PRO A 1 126 ? 5.548 -11.650 -18.710 1.00 98.00 126 PRO A 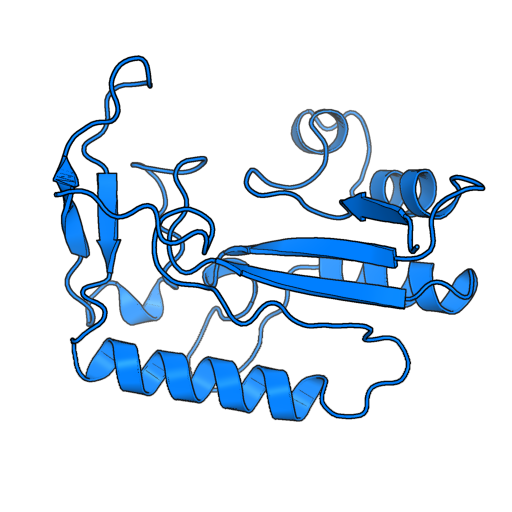N 1
ATOM 1035 C CA . PRO A 1 126 ? 5.220 -12.889 -17.996 1.00 98.00 126 PRO A CA 1
ATOM 1036 C C . PRO A 1 126 ? 5.686 -12.920 -16.535 1.00 98.00 126 PRO A C 1
ATOM 1038 O O . PRO A 1 126 ? 4.945 -13.363 -15.659 1.00 98.00 126 PRO A O 1
ATOM 1041 N N . GLU A 1 127 ? 6.886 -12.401 -16.244 1.00 97.94 127 GLU A N 1
ATOM 1042 C CA . GLU A 1 127 ? 7.386 -12.318 -14.861 1.00 97.94 127 GLU A CA 1
ATOM 1043 C C . GLU A 1 127 ? 6.544 -11.373 -13.995 1.00 97.94 127 GLU A C 1
ATOM 1045 O O . GLU A 1 127 ? 6.358 -11.640 -12.810 1.00 97.94 127 GLU A O 1
ATOM 1050 N N . PHE A 1 128 ? 5.990 -10.304 -14.580 1.00 97.25 128 PHE A N 1
ATOM 1051 C CA . PHE A 1 128 ? 5.092 -9.406 -13.860 1.00 97.25 128 PHE A CA 1
ATOM 1052 C C . PHE A 1 128 ? 3.779 -10.113 -13.536 1.00 97.25 128 PHE A C 1
ATOM 1054 O O . PHE A 1 128 ? 3.383 -10.150 -12.377 1.00 97.25 128 PHE A O 1
ATOM 1061 N N . GLN A 1 129 ? 3.133 -10.722 -14.536 1.00 97.38 129 GLN A N 1
ATOM 1062 C CA . GLN A 1 129 ? 1.854 -11.415 -14.351 1.00 97.38 129 GLN A CA 1
ATOM 1063 C C . GLN A 1 129 ? 1.964 -12.553 -13.334 1.00 97.38 129 GLN A C 1
ATOM 1065 O O . GLN A 1 129 ? 1.110 -12.690 -12.462 1.00 97.38 129 GLN A O 1
ATOM 1070 N N . LYS A 1 130 ? 3.051 -13.329 -13.400 1.00 98.00 130 LYS A N 1
ATOM 1071 C CA . LYS A 1 130 ? 3.339 -14.397 -12.441 1.00 98.00 130 LYS A CA 1
ATOM 1072 C C . LYS A 1 130 ? 3.501 -13.860 -11.019 1.00 98.00 130 LYS A C 1
ATOM 1074 O O . LYS A 1 130 ? 2.907 -14.404 -10.094 1.00 98.00 130 LYS A O 1
ATOM 1079 N N . ALA A 1 131 ? 4.298 -12.808 -10.838 1.00 97.75 131 ALA A N 1
ATOM 1080 C CA . ALA A 1 131 ? 4.513 -12.220 -9.520 1.00 97.75 131 ALA A CA 1
ATOM 1081 C C . ALA A 1 131 ? 3.249 -11.534 -8.979 1.00 97.75 131 ALA A C 1
ATOM 1083 O O . ALA A 1 131 ? 2.984 -11.581 -7.783 1.00 97.75 131 ALA A O 1
ATOM 1084 N N . PHE A 1 132 ? 2.450 -10.926 -9.854 1.00 96.81 132 PHE A N 1
ATOM 1085 C CA . PHE A 1 132 ? 1.208 -10.267 -9.477 1.00 96.81 132 PHE A CA 1
ATOM 1086 C C . PHE A 1 132 ? 0.131 -11.271 -9.042 1.00 96.81 132 PHE A C 1
ATOM 1088 O O . PHE A 1 132 ? -0.560 -11.045 -8.046 1.00 96.81 132 PHE A O 1
ATOM 1095 N N . ALA A 1 133 ? 0.036 -12.411 -9.734 1.00 97.38 133 ALA A N 1
ATOM 1096 C CA . ALA A 1 133 ? -0.798 -13.529 -9.300 1.00 97.38 133 ALA A CA 1
ATOM 1097 C C . ALA A 1 133 ? -0.355 -14.041 -7.920 1.00 97.38 133 ALA A C 1
ATOM 1099 O O . ALA A 1 133 ? -1.182 -14.166 -7.025 1.00 97.38 133 ALA A O 1
ATOM 1100 N N . GLU A 1 134 ? 0.953 -14.222 -7.707 1.00 97.94 134 GLU A N 1
ATOM 1101 C CA . GLU A 1 134 ? 1.497 -14.630 -6.405 1.00 97.94 134 GLU A CA 1
ATOM 1102 C C . GLU A 1 134 ? 1.162 -13.630 -5.286 1.00 97.94 134 GLU A C 1
ATOM 1104 O O . GLU A 1 134 ? 0.730 -14.040 -4.211 1.00 97.94 134 GLU A O 1
ATOM 1109 N N . LEU A 1 135 ? 1.322 -12.322 -5.521 1.00 97.38 135 LEU A N 1
ATOM 1110 C CA . LEU A 1 135 ? 0.903 -11.293 -4.564 1.00 97.38 135 LEU A CA 1
ATOM 1111 C C . LEU A 1 135 ? -0.586 -11.435 -4.222 1.00 97.38 135 LEU A C 1
ATOM 1113 O O . LEU A 1 135 ? -0.954 -11.384 -3.049 1.00 97.38 135 LEU A O 1
ATOM 1117 N N . THR A 1 136 ? -1.431 -11.596 -5.240 1.00 96.00 136 THR A N 1
ATOM 1118 C CA . THR A 1 136 ? -2.882 -11.728 -5.066 1.00 96.00 136 THR A CA 1
ATOM 1119 C C . THR A 1 136 ? -3.224 -12.961 -4.230 1.00 96.00 136 THR A C 1
ATOM 1121 O O . THR A 1 136 ? -3.971 -12.840 -3.260 1.00 96.00 136 THR A O 1
ATOM 1124 N N . ASP A 1 137 ? -2.613 -14.110 -4.526 1.00 97.62 137 ASP A N 1
ATOM 1125 C CA . ASP A 1 137 ? -2.797 -15.354 -3.771 1.00 97.62 137 ASP A CA 1
ATOM 1126 C C . ASP A 1 137 ? -2.355 -15.204 -2.309 1.00 97.62 137 ASP A C 1
ATOM 1128 O O . ASP A 1 137 ? -3.033 -15.667 -1.391 1.00 97.62 137 ASP A O 1
ATOM 1132 N N . LEU A 1 138 ? -1.234 -14.519 -2.067 1.00 98.06 138 LEU A N 1
ATOM 1133 C CA . LEU A 1 138 ? -0.735 -14.246 -0.721 1.00 98.06 138 LEU A CA 1
ATOM 1134 C C . LEU A 1 138 ? -1.678 -13.333 0.077 1.00 98.06 138 LEU A C 1
ATOM 1136 O O . LEU A 1 138 ? -1.908 -13.575 1.264 1.00 98.06 138 LEU A O 1
ATOM 1140 N N . LEU A 1 139 ? -2.220 -12.288 -0.554 1.00 96.69 139 LEU A N 1
ATOM 1141 C CA . LEU A 1 139 ? -3.192 -11.388 0.073 1.00 96.69 139 LEU A CA 1
ATOM 1142 C C . LEU A 1 139 ? -4.500 -12.120 0.382 1.00 96.69 139 LEU A C 1
ATOM 1144 O O . LEU A 1 139 ? -5.007 -11.989 1.496 1.00 96.69 139 LEU A O 1
ATOM 1148 N N . ALA A 1 140 ? -5.002 -12.932 -0.551 1.00 95.94 140 ALA A N 1
ATOM 1149 C CA . ALA A 1 140 ? -6.179 -13.768 -0.340 1.00 95.94 140 ALA A CA 1
ATOM 1150 C C . ALA A 1 140 ? -5.956 -14.739 0.828 1.00 95.94 140 ALA A C 1
ATOM 1152 O O . ALA A 1 140 ? -6.690 -14.691 1.812 1.00 95.94 140 ALA A O 1
ATOM 1153 N N . ALA A 1 141 ? -4.864 -15.509 0.816 1.00 97.19 141 ALA A N 1
ATOM 1154 C CA . ALA A 1 141 ? -4.529 -16.431 1.902 1.00 97.19 141 ALA A CA 1
ATOM 1155 C C . ALA A 1 141 ? -4.422 -15.742 3.276 1.00 97.19 141 ALA A C 1
ATOM 1157 O O . ALA A 1 141 ? -4.675 -16.361 4.311 1.00 97.19 141 ALA A O 1
ATOM 1158 N N . ARG A 1 142 ? -4.032 -14.461 3.307 1.00 96.56 142 ARG A N 1
ATOM 1159 C CA . ARG A 1 142 ? -3.874 -13.691 4.545 1.00 96.56 142 ARG A CA 1
ATOM 1160 C C . ARG A 1 142 ? -5.168 -13.049 5.049 1.00 96.56 142 ARG A C 1
ATOM 1162 O O . ARG A 1 142 ? -5.292 -12.865 6.267 1.00 96.56 142 ARG A O 1
ATOM 1169 N N . PHE A 1 143 ? -6.060 -12.636 4.154 1.00 96.25 143 PHE A N 1
ATOM 1170 C CA . PHE A 1 143 ? -7.163 -11.723 4.473 1.00 96.25 143 PHE A CA 1
ATOM 1171 C C . PHE A 1 143 ? -8.550 -12.222 4.070 1.00 96.25 143 PHE A C 1
ATOM 1173 O O . PHE A 1 143 ? -9.539 -11.671 4.552 1.00 96.25 143 PHE A O 1
ATOM 1180 N N . GLU A 1 144 ? -8.656 -13.257 3.242 1.00 94.69 144 GLU A N 1
ATOM 1181 C CA . GLU A 1 144 ? -9.943 -13.846 2.886 1.00 94.69 144 GLU A CA 1
ATOM 1182 C C . GLU A 1 144 ? -10.680 -14.336 4.143 1.00 94.69 144 GLU A C 1
ATOM 1184 O O . GLU A 1 144 ? -10.121 -15.021 5.001 1.00 94.69 144 GLU A O 1
ATOM 1189 N N . GLY A 1 145 ? -11.938 -13.910 4.291 1.00 94.81 145 GLY A N 1
ATOM 1190 C CA . GLY A 1 145 ? -12.766 -14.216 5.460 1.00 94.81 145 GLY A CA 1
ATOM 1191 C C . GLY A 1 145 ? -12.350 -13.521 6.764 1.00 94.81 145 GLY A C 1
ATOM 1192 O O . GLY A 1 145 ? -12.969 -13.765 7.801 1.00 94.81 145 GLY A O 1
ATOM 1193 N N . ALA A 1 146 ? -11.332 -12.651 6.758 1.00 95.25 146 ALA A N 1
ATOM 1194 C CA . ALA A 1 146 ? -10.921 -11.932 7.958 1.00 95.25 146 ALA A CA 1
ATOM 1195 C C . ALA A 1 146 ? -12.002 -10.908 8.368 1.00 95.25 146 ALA A C 1
ATOM 1197 O O . ALA A 1 146 ? -12.283 -9.987 7.605 1.00 95.25 146 ALA A O 1
ATOM 1198 N N . PRO A 1 147 ? -12.566 -10.981 9.591 1.00 95.12 147 PRO A N 1
ATOM 1199 C CA . PRO A 1 147 ? -13.727 -10.167 9.975 1.00 95.12 147 PRO A CA 1
ATOM 1200 C C . PRO A 1 147 ? -13.431 -8.663 10.052 1.00 95.12 147 PRO A C 1
ATOM 1202 O O . PRO A 1 147 ? -14.342 -7.843 9.971 1.00 95.12 147 PRO A O 1
ATOM 1205 N N . LEU A 1 148 ? -12.157 -8.297 10.221 1.00 97.00 148 LEU A N 1
ATOM 1206 C CA . LEU A 1 148 ? -11.719 -6.902 10.262 1.00 97.00 148 LEU A CA 1
ATOM 1207 C C . LEU A 1 148 ? -11.571 -6.284 8.872 1.00 97.00 148 LEU A C 1
ATOM 1209 O O . LEU A 1 148 ? -11.552 -5.063 8.778 1.00 97.00 148 LEU A O 1
ATOM 1213 N N . ILE A 1 149 ? -11.437 -7.093 7.819 1.00 97.81 149 ILE A N 1
ATOM 1214 C CA . ILE A 1 149 ? -11.310 -6.577 6.459 1.00 97.81 149 ILE A CA 1
ATOM 1215 C C . ILE A 1 149 ? -12.710 -6.276 5.932 1.00 97.81 149 ILE A C 1
ATOM 1217 O O . ILE A 1 149 ? -13.601 -7.124 5.987 1.00 97.81 149 ILE A O 1
ATOM 1221 N N . GLU A 1 150 ? -12.905 -5.046 5.472 1.00 97.25 150 GLU A N 1
ATOM 1222 C CA . GLU A 1 150 ? -14.154 -4.603 4.861 1.00 97.25 150 GLU A CA 1
ATOM 1223 C C . GLU A 1 150 ? -14.108 -4.793 3.344 1.00 97.25 150 GLU A C 1
ATOM 1225 O O . GLU A 1 150 ? -14.931 -5.514 2.784 1.00 97.25 150 GLU A O 1
ATOM 1230 N N . TRP A 1 151 ? -13.114 -4.200 2.677 1.00 96.00 151 TRP A N 1
ATOM 1231 C CA . TRP A 1 151 ? -12.892 -4.393 1.247 1.00 96.00 151 TRP A CA 1
ATOM 1232 C C . TRP A 1 151 ? -11.414 -4.265 0.872 1.00 96.00 151 TRP A C 1
ATOM 1234 O O . TRP A 1 151 ? -10.596 -3.682 1.588 1.00 96.00 151 TRP A O 1
ATOM 1244 N N . MET A 1 152 ? -11.086 -4.805 -0.297 1.00 95.12 152 MET A N 1
ATOM 1245 C CA . MET A 1 152 ? -9.829 -4.579 -0.995 1.00 95.12 152 MET A CA 1
ATOM 1246 C C . MET A 1 152 ? -10.152 -3.998 -2.366 1.00 95.12 152 MET A C 1
ATOM 1248 O O . MET A 1 152 ? -11.016 -4.513 -3.077 1.00 95.12 152 MET A O 1
ATOM 1252 N N . ASP A 1 153 ? -9.431 -2.957 -2.759 1.00 92.62 153 ASP A N 1
ATOM 1253 C CA . ASP A 1 153 ? -9.588 -2.403 -4.096 1.00 92.62 153 ASP A CA 1
ATOM 1254 C C . ASP A 1 153 ? -8.935 -3.300 -5.154 1.00 92.62 153 ASP A C 1
ATOM 1256 O O . ASP A 1 153 ? -7.756 -3.663 -5.068 1.00 92.62 153 ASP A O 1
ATOM 1260 N N . LEU A 1 154 ? -9.717 -3.611 -6.190 1.00 78.50 154 LEU A N 1
ATOM 1261 C CA . LEU A 1 154 ? -9.294 -4.448 -7.316 1.00 78.50 154 LEU A CA 1
ATOM 1262 C C . LEU A 1 154 ? -8.578 -3.657 -8.415 1.00 78.50 154 LEU A C 1
ATOM 1264 O O . LEU A 1 154 ? -7.776 -4.222 -9.157 1.00 78.50 154 LEU A O 1
ATOM 1268 N N . MET A 1 155 ? -8.853 -2.355 -8.541 1.00 78.75 155 MET A N 1
ATOM 1269 C CA . MET A 1 155 ? -8.172 -1.523 -9.528 1.00 78.75 155 MET A CA 1
ATOM 1270 C C . MET A 1 155 ? -6.784 -1.147 -9.004 1.00 78.75 155 MET A C 1
ATOM 1272 O O . MET A 1 155 ? -6.640 -0.430 -8.015 1.00 78.75 155 MET A O 1
ATOM 1276 N N . GLN A 1 156 ? -5.761 -1.695 -9.655 1.00 79.81 156 GLN A N 1
ATOM 1277 C CA . GLN A 1 156 ? -4.357 -1.538 -9.259 1.00 79.81 156 GLN A CA 1
ATOM 1278 C C . GLN A 1 156 ? -3.458 -1.110 -10.432 1.00 79.81 156 GLN A C 1
ATOM 1280 O O . GLN A 1 156 ? -2.258 -0.912 -10.266 1.00 79.81 156 GLN A O 1
ATOM 1285 N N . TYR A 1 157 ? -4.052 -0.928 -11.612 1.00 84.75 157 TYR A N 1
ATOM 1286 C CA . TYR A 1 157 ? -3.394 -0.542 -12.858 1.00 84.75 157 TYR A CA 1
ATOM 1287 C C . TYR A 1 157 ? -3.266 0.982 -12.998 1.00 84.75 157 TYR A C 1
ATOM 1289 O O . TYR A 1 157 ? -4.186 1.710 -12.625 1.00 84.75 157 TYR A O 1
ATOM 1297 N N . GLY A 1 158 ? -2.160 1.457 -13.578 1.00 84.44 158 GLY A N 1
ATOM 1298 C CA . GLY A 1 158 ? -1.874 2.887 -13.740 1.00 84.44 158 GLY A CA 1
ATOM 1299 C C . GLY A 1 158 ? -1.540 3.587 -12.420 1.00 84.44 158 GLY A C 1
ATOM 1300 O O . GLY A 1 158 ? -1.531 2.961 -11.352 1.00 84.44 158 GLY A O 1
ATOM 1301 N N . PHE A 1 159 ? -1.266 4.896 -12.466 1.00 85.94 159 PHE A N 1
ATOM 1302 C CA . PHE A 1 159 ? -0.916 5.642 -11.256 1.00 85.94 159 PHE A CA 1
ATOM 1303 C C . PHE A 1 159 ? -1.975 5.486 -10.168 1.00 85.94 159 PHE A C 1
ATOM 1305 O O . PHE A 1 159 ? -3.170 5.646 -10.408 1.00 85.94 159 PHE A O 1
ATOM 1312 N N . TRP A 1 160 ? -1.500 5.133 -8.972 1.00 86.44 160 TRP A N 1
ATOM 1313 C CA . TRP A 1 160 ? -2.290 4.920 -7.761 1.00 86.44 160 TRP A CA 1
ATOM 1314 C C . TRP A 1 160 ? -3.387 3.845 -7.878 1.00 86.44 160 TRP A C 1
ATOM 1316 O O . TRP A 1 160 ? -4.238 3.720 -6.993 1.00 86.44 160 TRP A O 1
ATOM 1326 N N . GLY A 1 161 ? -3.339 3.032 -8.938 1.00 78.94 161 GLY A N 1
ATOM 1327 C CA . GLY A 1 161 ? -4.365 2.049 -9.263 1.00 78.94 161 GLY A CA 1
ATOM 1328 C C . GLY A 1 161 ? -5.641 2.650 -9.850 1.00 78.94 161 GLY A C 1
ATOM 1329 O O . GLY A 1 161 ? -6.701 2.059 -9.709 1.00 78.94 161 GLY A O 1
ATOM 1330 N N . GLU A 1 162 ? -5.569 3.833 -10.461 1.00 82.12 162 GLU A N 1
ATOM 1331 C CA . GLU A 1 162 ? -6.736 4.579 -10.962 1.00 82.12 162 GLU A CA 1
ATOM 1332 C C . GLU A 1 162 ? -6.875 4.528 -12.493 1.00 82.12 162 GLU A C 1
ATOM 1334 O O . GLU A 1 162 ? -7.741 5.173 -13.077 1.00 82.12 162 GLU A O 1
ATOM 1339 N N . GLY A 1 163 ? -6.030 3.751 -13.175 1.00 78.81 163 GLY A N 1
ATOM 1340 C CA . GLY A 1 163 ? -6.037 3.634 -14.636 1.00 78.81 163 GLY A CA 1
ATOM 1341 C C . GLY A 1 163 ? -5.410 4.828 -15.347 1.00 78.81 163 GLY A C 1
ATOM 1342 O O . GLY A 1 163 ? -5.514 4.944 -16.565 1.00 78.81 163 GLY A O 1
ATOM 1343 N N . HIS A 1 164 ? -4.738 5.707 -14.603 1.00 80.06 164 HIS A N 1
ATOM 1344 C CA . HIS A 1 164 ? -3.920 6.772 -15.161 1.00 80.06 164 HIS A CA 1
ATOM 1345 C C . HIS A 1 164 ? -2.650 6.186 -15.775 1.00 80.06 164 HIS A C 1
ATOM 1347 O O . HIS A 1 164 ? -1.616 6.078 -15.118 1.00 80.06 164 HIS A O 1
ATOM 1353 N N . THR A 1 165 ? -2.745 5.804 -17.041 1.00 69.62 165 THR A N 1
ATOM 1354 C CA . THR A 1 165 ? -1.601 5.456 -17.881 1.00 69.62 165 THR A CA 1
ATOM 1355 C C . THR A 1 165 ? -1.335 6.581 -18.866 1.00 69.62 165 THR A C 1
ATOM 1357 O O . THR A 1 165 ? -2.260 7.296 -19.260 1.00 69.62 165 THR A O 1
ATOM 1360 N N . SER A 1 166 ? -0.078 6.776 -19.266 1.00 67.06 166 SER A N 1
ATOM 1361 C CA . SER A 1 166 ? 0.184 7.696 -20.372 1.00 67.06 166 SER A CA 1
ATOM 1362 C C . SER A 1 166 ? -0.323 7.106 -21.687 1.00 67.06 166 SER A C 1
ATOM 1364 O O . SER A 1 166 ? -0.441 5.888 -21.834 1.00 67.06 166 SER A O 1
ATOM 1366 N N . ASN A 1 167 ? -0.573 7.998 -22.642 1.00 50.50 167 ASN A N 1
ATOM 1367 C CA . ASN A 1 167 ? -0.586 7.665 -24.064 1.00 50.50 167 ASN A CA 1
ATOM 1368 C C . ASN A 1 167 ? 0.833 7.723 -24.634 1.00 50.50 167 ASN A C 1
ATOM 1370 O O . ASN A 1 167 ? 1.665 8.459 -24.049 1.00 50.50 167 ASN A O 1
#

pLDDT: mean 92.07, std 8.37, range [50.5, 98.44]

Foldseek 3Di:
DADEDELADLQGGDPCCVVVVDPSLVSLLVRLPPPRHQEYEYQAFQQQFDQDALDGPHHPSVVSNLVSCVVNVHAYEYEYAQAADNCPPPDGSDHPVCPVPWDWDFQQDDPPDDDHGGTGTPCPRPSNVVRVVSSVVNCCVVPPVPPRHDYYDPQRPDHSSPPPGHD

Secondary structure (DSSP, 8-state):
---EEEEEBTTBS-HHHHTTSS-HHHHHHHHHT-TT--EEEEEEEGGGT-SBTTB----HHHHHHHHHHHHHT-EEEEEEES--STTTTT--SS-HHHHTTSPEEE----TTS-S---EEE-TTSHHHHHHHHHHHHHHHHHHTT-TTEEEE----SSBTTTTB---